Protein AF-A0A954SQF6-F1 (afdb_monomer_lite)

Structure (mmCIF, N/CA/C/O backbone):
data_AF-A0A954SQF6-F1
#
_entry.id   AF-A0A954SQF6-F1
#
loop_
_atom_site.group_PDB
_atom_site.id
_atom_site.type_symbol
_atom_site.label_atom_id
_atom_site.label_alt_id
_atom_site.label_comp_id
_atom_site.label_asym_id
_atom_site.label_entity_id
_atom_site.label_seq_id
_atom_site.pdbx_PDB_ins_code
_atom_site.Cartn_x
_atom_site.Cartn_y
_atom_site.Cartn_z
_atom_site.occupancy
_atom_site.B_iso_or_equiv
_atom_site.auth_seq_id
_atom_site.auth_comp_id
_atom_site.auth_asym_id
_atom_site.auth_atom_id
_atom_site.pdbx_PDB_model_num
ATOM 1 N N . HIS A 1 1 ? 2.799 10.316 33.706 1.00 48.88 1 HIS A N 1
ATOM 2 C CA . HIS A 1 1 ? 1.669 9.372 33.844 1.00 48.88 1 HIS A CA 1
ATOM 3 C C . HIS A 1 1 ? 2.159 8.010 34.369 1.00 48.88 1 HIS A C 1
ATOM 5 O O . HIS A 1 1 ? 1.945 6.993 33.724 1.00 48.88 1 HIS A O 1
ATOM 11 N N . VAL A 1 2 ? 2.879 7.983 35.504 1.00 53.22 2 VAL A N 1
ATOM 12 C CA . VAL A 1 2 ? 3.512 6.743 36.029 1.00 53.22 2 VAL A CA 1
ATOM 13 C C . VAL A 1 2 ? 3.394 6.603 37.556 1.00 53.22 2 VAL A C 1
ATOM 15 O O . VAL A 1 2 ? 3.487 5.505 38.077 1.00 53.22 2 VAL A O 1
ATOM 18 N N . VAL A 1 3 ? 3.095 7.689 38.276 1.00 55.09 3 VAL A N 1
ATOM 19 C CA . VAL A 1 3 ? 3.057 7.699 39.753 1.00 55.09 3 VAL A CA 1
ATOM 20 C C . VAL A 1 3 ? 1.775 7.068 40.321 1.00 55.09 3 VAL A C 1
ATOM 22 O O . VAL A 1 3 ? 1.748 6.625 41.459 1.00 55.09 3 VAL A O 1
ATOM 25 N N . MET A 1 4 ? 0.707 6.962 39.525 1.00 55.66 4 MET A N 1
ATOM 26 C CA . MET A 1 4 ? -0.581 6.430 40.001 1.00 55.66 4 MET A CA 1
ATOM 27 C C . MET A 1 4 ? -0.688 4.901 39.952 1.00 55.66 4 MET A C 1
ATOM 29 O O . MET A 1 4 ? -1.630 4.340 40.501 1.00 55.66 4 MET A O 1
ATOM 33 N N . HIS A 1 5 ? 0.268 4.219 39.315 1.00 51.12 5 HIS A N 1
ATOM 34 C CA . HIS A 1 5 ? 0.255 2.758 39.188 1.00 51.12 5 HIS A CA 1
ATOM 35 C C . HIS A 1 5 ? 0.841 2.041 40.416 1.00 51.12 5 HIS A C 1
ATOM 37 O O . HIS A 1 5 ? 0.572 0.859 40.620 1.00 51.12 5 HIS A O 1
ATOM 43 N N . ASP A 1 6 ? 1.613 2.768 41.229 1.00 57.97 6 ASP A N 1
ATOM 44 C CA . ASP A 1 6 ? 2.391 2.243 42.359 1.00 57.97 6 ASP A CA 1
ATOM 45 C C . ASP A 1 6 ? 1.541 2.021 43.626 1.00 57.97 6 ASP A C 1
ATOM 47 O O . ASP A 1 6 ? 1.951 1.366 44.577 1.00 57.97 6 ASP A O 1
ATOM 51 N N . LEU A 1 7 ? 0.307 2.532 43.630 1.00 63.28 7 LEU A N 1
ATOM 52 C CA . LEU A 1 7 ? -0.588 2.514 44.789 1.00 63.28 7 LEU A CA 1
ATOM 53 C C . LEU A 1 7 ? -1.462 1.257 44.913 1.00 63.28 7 LEU A C 1
ATOM 55 O O . LEU A 1 7 ? -2.313 1.220 45.791 1.00 63.28 7 LEU A O 1
ATOM 59 N N . LEU A 1 8 ? -1.279 0.226 44.077 1.00 59.16 8 LEU A N 1
ATOM 60 C CA . LEU A 1 8 ? -1.956 -1.085 44.201 1.00 59.16 8 LEU A CA 1
ATOM 61 C C . LEU A 1 8 ? -3.503 -1.048 44.331 1.00 59.16 8 LEU A C 1
ATOM 63 O O . LEU A 1 8 ? -4.119 -2.062 44.651 1.00 59.16 8 LEU A O 1
ATOM 67 N N . LEU A 1 9 ? -4.161 0.076 44.023 1.00 59.50 9 LEU A N 1
ATOM 68 C CA . LEU A 1 9 ? -5.617 0.255 44.158 1.00 59.50 9 LEU A CA 1
ATOM 69 C C . LEU A 1 9 ? -6.429 -0.298 42.980 1.00 59.50 9 LEU A C 1
ATOM 71 O O . LEU A 1 9 ? -7.656 -0.227 42.976 1.00 59.50 9 LEU A O 1
ATOM 75 N N . THR A 1 10 ? -5.768 -0.882 41.985 1.00 49.09 10 THR A N 1
ATOM 76 C CA . THR A 1 10 ? -6.410 -1.205 40.716 1.00 49.09 10 THR A CA 1
ATOM 77 C C . THR A 1 10 ? -6.134 -2.655 40.323 1.00 49.09 10 THR A C 1
ATOM 79 O O . THR A 1 10 ? -5.104 -2.971 39.733 1.00 49.09 10 THR A O 1
ATOM 82 N N . LYS A 1 11 ? -7.100 -3.549 40.587 1.00 52.31 11 LYS A N 1
ATOM 83 C CA . LYS A 1 11 ? -7.230 -4.859 39.915 1.00 52.31 11 LYS A CA 1
ATOM 84 C C . LYS A 1 11 ? -7.834 -4.673 38.517 1.00 52.31 11 LYS A C 1
ATOM 86 O O . LYS A 1 11 ? -8.893 -5.215 38.213 1.00 52.31 11 LYS A O 1
ATOM 91 N N . VAL A 1 12 ? -7.203 -3.864 37.670 1.00 53.41 12 VAL A N 1
ATOM 92 C CA . VAL A 1 12 ? -7.567 -3.835 36.249 1.00 53.41 12 VAL A CA 1
ATOM 93 C C . VAL A 1 12 ? -6.905 -5.056 35.622 1.00 53.41 12 VAL A C 1
ATOM 95 O O . VAL A 1 12 ? -5.673 -5.117 35.614 1.00 53.41 12 VAL A O 1
ATOM 98 N N . PRO A 1 13 ? -7.668 -6.059 35.140 1.00 50.41 13 PRO A N 1
ATOM 99 C CA . PRO A 1 13 ? -7.082 -7.052 34.261 1.00 50.41 13 PRO A CA 1
ATOM 100 C C . PRO A 1 13 ? -6.469 -6.278 33.098 1.00 50.41 13 PRO A C 1
ATOM 102 O O . PRO A 1 13 ? -7.130 -5.419 32.508 1.00 50.41 13 PRO A O 1
ATOM 105 N N . LEU A 1 14 ? -5.178 -6.523 32.862 1.00 53.69 14 LEU A N 1
ATOM 106 C CA . LEU A 1 14 ? -4.424 -5.996 31.728 1.00 53.69 14 LEU A CA 1
ATOM 107 C C . LEU A 1 14 ? -5.359 -5.943 30.515 1.00 53.69 14 LEU A C 1
ATOM 109 O O . LEU A 1 14 ? -5.989 -6.965 30.241 1.00 53.69 14 LEU A O 1
ATOM 113 N N . PRO A 1 15 ? -5.503 -4.798 29.822 1.00 53.09 15 PRO A N 1
ATOM 114 C CA . PRO A 1 15 ? -6.351 -4.744 28.646 1.00 53.09 15 PRO A CA 1
ATOM 115 C C . PRO A 1 15 ? -5.912 -5.871 27.711 1.00 53.09 15 PRO A C 1
ATOM 117 O O . PRO A 1 15 ? -4.769 -5.850 27.244 1.00 53.09 15 PRO A O 1
ATOM 120 N N . ASP A 1 16 ? -6.781 -6.864 27.490 1.00 51.78 16 ASP A N 1
ATOM 121 C CA . ASP A 1 16 ? -6.571 -7.912 26.494 1.00 51.78 16 ASP A CA 1
ATOM 122 C C . ASP A 1 16 ? -6.113 -7.210 25.229 1.00 51.78 16 ASP A C 1
ATOM 124 O O . ASP A 1 16 ? -6.866 -6.384 24.715 1.00 51.78 16 ASP A O 1
ATOM 128 N N . ARG A 1 17 ? -4.853 -7.438 24.824 1.00 48.19 17 ARG A N 1
ATOM 129 C CA . ARG A 1 17 ? -4.118 -6.687 23.790 1.00 48.19 17 ARG A CA 1
ATOM 130 C C . ARG A 1 17 ? -5.065 -6.115 22.725 1.00 48.19 17 ARG A C 1
ATOM 132 O O . ARG A 1 17 ? -5.373 -6.776 21.736 1.00 48.19 17 ARG A O 1
ATOM 139 N N . LYS A 1 18 ? -5.541 -4.880 22.946 1.00 46.75 18 LYS A N 1
ATOM 140 C CA . LYS A 1 18 ? -6.680 -4.309 22.199 1.00 46.75 18 LYS A CA 1
ATOM 141 C C . LYS A 1 18 ? -6.295 -3.924 20.767 1.00 46.75 18 LYS A C 1
ATOM 143 O O . LYS A 1 18 ? -7.160 -3.715 19.924 1.00 46.75 18 LYS A O 1
ATOM 148 N N . PHE A 1 19 ? -4.997 -3.927 20.470 1.00 49.50 19 PHE A N 1
ATOM 149 C CA . PHE A 1 19 ? -4.465 -3.921 19.116 1.00 49.50 19 PHE A CA 1
ATOM 150 C C . PHE A 1 19 ? -4.024 -5.331 18.753 1.00 49.50 19 PHE A C 1
ATOM 152 O O . PHE A 1 19 ? -2.980 -5.836 19.169 1.00 49.50 19 PHE A O 1
ATOM 159 N N . ASN A 1 20 ? -4.896 -5.983 17.995 1.00 61.59 20 ASN A N 1
ATOM 160 C CA . ASN A 1 20 ? -4.680 -7.305 17.448 1.00 61.59 20 ASN A CA 1
ATOM 161 C C . ASN A 1 20 ? -3.434 -7.237 16.554 1.00 61.59 20 ASN A C 1
ATOM 163 O O . ASN A 1 20 ? -3.398 -6.396 15.658 1.00 61.59 20 ASN A O 1
ATOM 167 N N . GLY A 1 21 ? -2.426 -8.097 16.750 1.00 61.28 21 GLY A N 1
ATOM 168 C CA . GLY A 1 21 ? -1.225 -8.107 15.893 1.00 61.28 21 GLY A CA 1
ATOM 169 C C . GLY A 1 21 ? -1.577 -8.143 14.398 1.00 61.28 21 GLY A C 1
ATOM 170 O O . GLY A 1 21 ? -0.891 -7.551 13.571 1.00 61.28 21 GLY A O 1
ATOM 171 N N . ALA A 1 22 ? -2.736 -8.720 14.071 1.00 64.38 22 ALA A N 1
ATOM 172 C CA . ALA A 1 22 ? -3.352 -8.684 12.752 1.00 64.38 22 ALA A CA 1
ATOM 173 C C . ALA A 1 22 ? -3.519 -7.266 12.155 1.00 64.38 22 ALA A C 1
ATOM 175 O O . ALA A 1 22 ? -3.268 -7.088 10.965 1.00 64.38 22 ALA A O 1
ATOM 176 N N . GLN A 1 23 ? -3.922 -6.256 12.935 1.00 71.50 23 GLN A N 1
ATOM 177 C CA . GLN A 1 23 ? -4.041 -4.874 12.450 1.00 71.50 23 GLN A CA 1
ATOM 178 C C . GLN A 1 23 ? -2.668 -4.291 12.115 1.00 71.50 23 GLN A C 1
ATOM 180 O O . GLN A 1 23 ? -2.500 -3.715 11.048 1.00 71.50 23 GLN A O 1
ATOM 185 N N . GLN A 1 24 ? -1.665 -4.497 12.973 1.00 76.69 24 GLN A N 1
ATOM 186 C CA . GLN A 1 24 ? -0.304 -4.022 12.711 1.00 76.69 24 GLN A CA 1
ATOM 187 C C . GLN A 1 24 ? 0.273 -4.640 11.429 1.00 76.69 24 GLN A C 1
ATOM 189 O O . GLN A 1 24 ? 0.820 -3.919 10.597 1.00 76.69 24 GLN A O 1
ATOM 194 N N . PHE A 1 25 ? 0.090 -5.949 11.223 1.00 77.44 25 PHE A N 1
ATOM 195 C CA . PHE A 1 25 ? 0.481 -6.606 9.972 1.00 77.44 25 PHE A CA 1
ATOM 196 C C . PHE A 1 25 ? -0.280 -6.058 8.759 1.00 77.44 25 PHE A C 1
ATOM 198 O O . PHE A 1 25 ? 0.327 -5.863 7.708 1.00 77.44 25 PHE A O 1
ATOM 205 N N . ALA A 1 26 ? -1.575 -5.757 8.900 1.00 81.69 26 ALA A N 1
ATOM 206 C CA . ALA A 1 26 ? -2.364 -5.148 7.832 1.00 81.69 26 ALA A CA 1
ATOM 207 C C . ALA A 1 26 ? -1.853 -3.740 7.467 1.00 81.69 26 ALA A C 1
ATOM 209 O O . ALA A 1 26 ? -1.691 -3.447 6.284 1.00 81.69 26 ALA A O 1
ATOM 210 N N . TYR A 1 27 ? -1.529 -2.893 8.451 1.00 83.00 27 TYR A N 1
ATOM 211 C CA . TYR A 1 27 ? -0.987 -1.552 8.203 1.00 83.00 27 TYR A CA 1
ATOM 212 C C . TYR A 1 27 ? 0.384 -1.589 7.524 1.00 83.00 27 TYR A C 1
ATOM 214 O O . TYR A 1 27 ? 0.598 -0.904 6.526 1.00 83.00 27 TYR A O 1
ATOM 222 N N . THR A 1 28 ? 1.311 -2.416 8.012 1.00 85.38 28 THR A N 1
ATOM 223 C CA . THR A 1 28 ? 2.630 -2.538 7.375 1.00 85.38 28 THR A CA 1
ATOM 224 C C . THR A 1 28 ? 2.506 -3.136 5.971 1.00 85.38 28 THR A C 1
ATOM 226 O O . THR A 1 28 ? 3.141 -2.651 5.035 1.00 85.38 28 THR A O 1
ATOM 229 N N . GLY A 1 29 ? 1.643 -4.145 5.805 1.00 86.06 29 GLY A N 1
ATOM 230 C CA . GLY A 1 29 ? 1.379 -4.785 4.519 1.00 86.06 29 GLY A CA 1
ATOM 231 C C . GLY A 1 29 ? 0.835 -3.809 3.479 1.00 86.06 29 GLY A C 1
ATOM 232 O O . GLY A 1 29 ? 1.403 -3.702 2.396 1.00 86.06 29 GLY A O 1
ATOM 233 N N . VAL A 1 30 ? -0.208 -3.039 3.810 1.0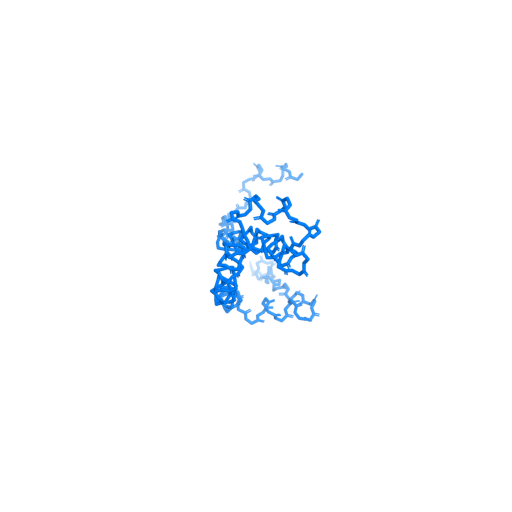0 88.88 30 VAL A N 1
ATOM 234 C CA . VAL A 1 30 ? -0.832 -2.113 2.849 1.00 88.88 30 VAL A CA 1
ATOM 235 C C . VAL A 1 30 ? 0.113 -0.989 2.418 1.00 88.88 30 VAL A C 1
ATOM 237 O O . VAL A 1 30 ? 0.094 -0.600 1.251 1.00 88.88 30 VAL A O 1
ATOM 240 N N . ILE A 1 31 ? 0.984 -0.509 3.314 1.00 90.06 31 ILE A N 1
ATOM 241 C CA . ILE A 1 31 ? 1.992 0.511 2.990 1.00 90.06 31 ILE A CA 1
ATOM 242 C C . ILE A 1 31 ? 3.026 -0.049 2.006 1.00 90.06 31 ILE A C 1
ATOM 244 O O . ILE A 1 31 ? 3.291 0.571 0.976 1.00 90.06 31 ILE A O 1
ATOM 248 N N . LEU A 1 32 ? 3.582 -1.233 2.288 1.00 89.00 32 LEU A N 1
ATOM 249 C CA . LEU A 1 32 ? 4.566 -1.876 1.410 1.00 89.00 32 LEU A CA 1
ATOM 250 C C . LEU A 1 32 ? 3.972 -2.208 0.039 1.00 89.00 32 LEU A C 1
ATOM 252 O O . LEU A 1 32 ? 4.597 -1.955 -0.991 1.00 89.00 32 LEU A O 1
ATOM 256 N N . MET A 1 33 ? 2.742 -2.720 0.019 1.00 89.25 33 MET A N 1
ATOM 257 C CA . MET A 1 33 ? 2.016 -3.003 -1.215 1.00 89.25 33 MET A CA 1
ATOM 258 C C . MET A 1 33 ? 1.712 -1.732 -2.013 1.00 89.25 33 MET A C 1
ATOM 260 O O . MET A 1 33 ? 1.883 -1.730 -3.230 1.00 89.25 33 MET A O 1
ATOM 264 N N . GLY A 1 34 ? 1.339 -0.641 -1.334 1.00 90.25 34 GLY A N 1
ATOM 265 C CA . GLY A 1 34 ? 1.145 0.685 -1.927 1.00 90.25 34 GLY A CA 1
ATOM 266 C C . GLY A 1 34 ? 2.393 1.197 -2.623 1.00 90.25 34 GLY A C 1
ATOM 267 O O . GLY A 1 34 ? 2.342 1.544 -3.803 1.00 90.25 34 GLY A O 1
ATOM 268 N N . ALA A 1 35 ? 3.525 1.175 -1.921 1.00 89.81 35 ALA A N 1
ATOM 269 C CA . ALA A 1 35 ? 4.805 1.587 -2.482 1.00 89.81 35 ALA A CA 1
ATOM 270 C C . ALA A 1 35 ? 5.203 0.717 -3.687 1.00 89.81 35 ALA A C 1
ATOM 272 O O . ALA A 1 35 ? 5.535 1.248 -4.747 1.00 89.81 35 ALA A O 1
ATOM 273 N N . GLY A 1 36 ? 5.106 -0.612 -3.566 1.00 86.06 36 GLY A N 1
ATOM 274 C CA . GLY A 1 36 ? 5.417 -1.536 -4.659 1.00 86.06 36 GLY A CA 1
ATOM 275 C C . GLY A 1 36 ? 4.515 -1.343 -5.881 1.00 86.06 36 GLY A C 1
ATOM 276 O O . GLY A 1 36 ? 4.997 -1.345 -7.015 1.00 86.06 36 GLY A O 1
ATOM 277 N N . SER A 1 37 ? 3.218 -1.120 -5.665 1.00 87.62 37 SER A N 1
ATOM 278 C CA . SER A 1 37 ? 2.241 -0.896 -6.736 1.00 87.62 37 SER A CA 1
ATOM 279 C C . SER A 1 37 ? 2.496 0.419 -7.469 1.00 87.62 37 SER A C 1
ATOM 281 O O . SER A 1 37 ? 2.469 0.449 -8.697 1.00 87.62 37 SER A O 1
ATOM 283 N N . LEU A 1 38 ? 2.844 1.484 -6.738 1.00 86.62 38 LEU A N 1
ATOM 284 C CA . LEU A 1 38 ? 3.250 2.760 -7.327 1.00 86.62 38 LEU A CA 1
ATOM 285 C C . LEU A 1 38 ? 4.511 2.612 -8.181 1.00 86.62 38 LEU A C 1
ATOM 287 O O . LEU A 1 38 ? 4.525 3.046 -9.330 1.00 86.62 38 LEU A O 1
ATOM 291 N N . LEU A 1 39 ? 5.559 1.981 -7.646 1.00 84.88 39 LEU A N 1
ATOM 292 C CA . LEU A 1 39 ? 6.829 1.821 -8.358 1.00 84.88 39 LEU A CA 1
ATOM 293 C C . LEU A 1 39 ? 6.665 0.981 -9.631 1.00 84.88 39 LEU A C 1
ATOM 295 O O . LEU A 1 39 ? 7.125 1.379 -10.701 1.00 84.88 39 LEU A O 1
ATOM 299 N N . THR A 1 40 ? 5.964 -0.151 -9.536 1.00 83.06 40 THR A N 1
ATOM 300 C CA . THR A 1 40 ? 5.701 -1.029 -10.687 1.00 83.06 40 THR A CA 1
ATOM 301 C C . THR A 1 40 ? 4.727 -0.402 -11.688 1.00 83.06 40 THR A C 1
ATOM 303 O O . THR A 1 40 ? 4.940 -0.510 -12.894 1.00 83.06 40 THR A O 1
ATOM 306 N N . GLY A 1 41 ? 3.709 0.326 -11.224 1.00 82.00 41 GLY A N 1
ATOM 307 C CA . GLY A 1 41 ? 2.769 1.056 -12.076 1.00 82.00 41 GLY A CA 1
ATOM 308 C C . GLY A 1 41 ? 3.440 2.183 -12.865 1.00 82.00 41 GLY A C 1
ATOM 309 O O . GLY A 1 41 ? 3.229 2.303 -14.071 1.00 82.00 41 GLY A O 1
ATOM 310 N N . LEU A 1 42 ? 4.320 2.962 -12.222 1.00 82.44 42 LEU A N 1
ATOM 311 C CA . LEU A 1 42 ? 5.127 3.988 -12.893 1.00 82.44 42 LEU A CA 1
ATOM 312 C C . LEU A 1 42 ? 6.078 3.372 -13.928 1.00 82.44 42 LEU A C 1
ATOM 314 O O . LEU A 1 42 ? 6.189 3.889 -15.043 1.00 82.44 42 LEU A O 1
ATOM 318 N N . ALA A 1 43 ? 6.710 2.244 -13.591 1.00 79.75 43 ALA A N 1
ATOM 319 C CA . ALA A 1 43 ? 7.576 1.501 -14.503 1.00 79.75 43 ALA A CA 1
ATOM 320 C C . ALA A 1 43 ? 6.821 1.003 -15.756 1.00 79.75 43 ALA A C 1
ATOM 322 O O . ALA A 1 43 ? 7.361 1.061 -16.860 1.00 79.75 43 ALA A O 1
ATOM 323 N N . ILE A 1 44 ? 5.559 0.576 -15.615 1.00 77.06 44 ILE A N 1
ATOM 324 C CA . ILE A 1 44 ? 4.706 0.151 -16.741 1.00 77.06 44 ILE A CA 1
ATOM 325 C C . ILE A 1 44 ? 4.200 1.348 -17.562 1.00 77.06 44 ILE A C 1
ATOM 327 O O . ILE A 1 44 ? 4.090 1.236 -18.782 1.00 77.06 44 ILE A O 1
ATOM 331 N N . TYR A 1 45 ? 3.897 2.482 -16.921 1.00 77.94 45 TYR A N 1
ATOM 332 C CA . TYR A 1 45 ? 3.337 3.668 -17.579 1.00 77.94 45 TYR A CA 1
ATOM 333 C C . TYR A 1 45 ? 4.328 4.365 -18.527 1.00 77.94 45 TYR A C 1
ATOM 335 O O . TYR A 1 45 ? 3.944 4.793 -19.615 1.00 77.94 45 TYR A O 1
ATOM 343 N N . LYS A 1 46 ? 5.613 4.466 -18.150 1.00 69.56 46 LYS A N 1
ATOM 344 C CA . LYS A 1 46 ? 6.677 5.060 -18.988 1.00 69.56 46 LYS A CA 1
ATOM 345 C C . LYS A 1 46 ? 7.931 4.170 -19.034 1.00 69.56 46 LYS A C 1
ATOM 347 O O . LYS A 1 46 ? 8.971 4.542 -18.484 1.00 69.56 46 LYS A O 1
ATOM 352 N N . PRO A 1 47 ? 7.886 3.030 -19.746 1.00 63.78 47 PRO A N 1
ATOM 353 C CA . PRO A 1 47 ? 8.962 2.038 -19.714 1.00 63.78 47 PRO A CA 1
ATOM 354 C C . PRO A 1 47 ? 10.286 2.557 -20.290 1.00 63.78 47 PRO A C 1
ATOM 356 O O . PRO A 1 47 ? 11.354 2.176 -19.829 1.00 63.78 47 PRO A O 1
ATOM 359 N N . THR A 1 48 ? 10.238 3.471 -21.261 1.00 61.62 48 THR A N 1
ATOM 360 C CA . THR A 1 48 ? 11.434 4.025 -21.914 1.00 61.62 48 THR A CA 1
ATOM 361 C C . THR A 1 48 ? 12.068 5.186 -21.144 1.00 61.62 48 THR A C 1
ATOM 363 O O . THR A 1 48 ? 13.281 5.351 -21.187 1.00 61.62 48 THR A O 1
ATOM 366 N N . GLN A 1 49 ? 11.281 5.974 -20.402 1.00 64.81 49 GLN A N 1
ATOM 367 C CA . GLN A 1 49 ? 11.793 7.095 -19.598 1.00 64.81 49 GLN A CA 1
ATOM 368 C C . GLN A 1 49 ? 12.237 6.646 -18.196 1.00 64.81 49 GLN A C 1
ATOM 370 O O . GLN A 1 49 ? 13.141 7.235 -17.610 1.00 64.81 49 GLN A O 1
ATOM 375 N N . LEU A 1 50 ? 11.633 5.576 -17.675 1.00 66.81 50 LEU A N 1
ATOM 376 C CA . LEU A 1 50 ? 11.998 4.927 -16.415 1.00 66.81 50 LEU A CA 1
ATOM 377 C C . LEU A 1 50 ? 12.684 3.577 -16.662 1.00 66.81 50 LEU A C 1
ATOM 379 O O . LEU A 1 50 ? 12.524 2.639 -15.882 1.00 66.81 50 LEU A O 1
ATOM 383 N N . ALA A 1 51 ? 13.477 3.482 -17.733 1.00 64.00 51 ALA A N 1
ATOM 384 C CA . ALA A 1 51 ? 14.185 2.257 -18.093 1.00 64.00 51 ALA A CA 1
ATOM 385 C C . ALA A 1 51 ? 15.067 1.745 -16.938 1.00 64.00 51 ALA A C 1
ATOM 387 O O . ALA A 1 51 ? 15.067 0.552 -16.649 1.00 64.00 51 ALA A O 1
ATOM 388 N N . TRP A 1 52 ? 15.723 2.647 -16.198 1.00 67.94 52 TRP A N 1
ATOM 389 C CA . TRP A 1 52 ? 16.517 2.316 -15.008 1.00 67.94 52 TRP A CA 1
ATOM 390 C C . TRP A 1 52 ? 15.691 1.639 -13.898 1.00 67.94 52 TRP A C 1
ATOM 392 O O . TRP A 1 52 ? 16.166 0.701 -13.262 1.00 67.94 52 TRP A O 1
ATOM 402 N N . LEU A 1 53 ? 14.436 2.060 -13.710 1.00 64.62 53 LEU A N 1
ATOM 403 C CA . LEU A 1 53 ? 13.519 1.479 -12.731 1.00 64.62 53 LEU A CA 1
ATOM 404 C C . LEU A 1 53 ? 12.999 0.121 -13.215 1.00 64.62 53 LEU A C 1
ATOM 406 O O . LEU A 1 53 ? 12.989 -0.838 -12.452 1.00 64.62 53 LEU A O 1
ATOM 410 N N . THR A 1 54 ? 12.640 0.002 -14.500 1.00 65.75 54 THR A N 1
ATOM 411 C CA . THR 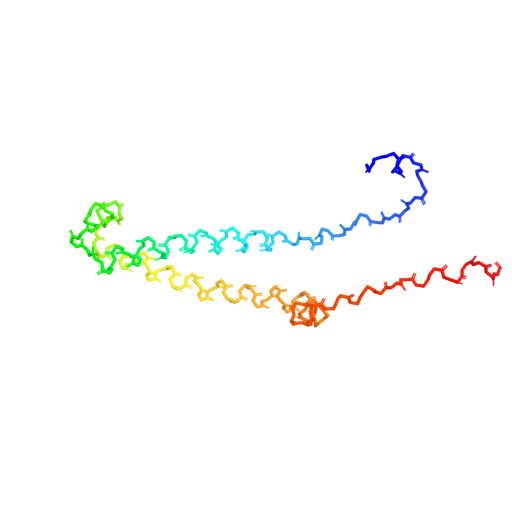A 1 54 ? 12.252 -1.295 -15.082 1.00 65.75 54 THR A CA 1
ATOM 412 C C . THR A 1 54 ? 13.395 -2.306 -15.023 1.00 65.75 54 THR A C 1
ATOM 414 O O . THR A 1 54 ? 13.148 -3.472 -14.744 1.00 65.75 54 THR A O 1
ATOM 417 N N . PHE A 1 55 ? 14.643 -1.868 -15.216 1.00 66.25 55 PHE A N 1
ATOM 418 C CA . PHE A 1 55 ? 15.824 -2.726 -15.152 1.00 66.25 55 PHE A CA 1
ATOM 419 C C . PHE A 1 55 ? 16.085 -3.225 -13.724 1.00 66.25 55 PHE A C 1
ATOM 421 O O . PHE A 1 55 ? 16.357 -4.406 -13.535 1.00 66.25 55 PHE A O 1
ATOM 428 N N . LEU A 1 56 ? 15.899 -2.364 -12.714 1.00 67.62 56 LEU A N 1
ATOM 429 C CA . LEU A 1 56 ? 15.935 -2.732 -11.289 1.00 67.62 56 LEU A CA 1
ATOM 430 C C . LEU A 1 56 ? 14.896 -3.804 -10.921 1.00 67.62 56 LEU A C 1
ATOM 432 O O . LEU A 1 56 ? 15.178 -4.671 -10.100 1.00 67.62 56 LEU A O 1
ATOM 436 N N . PHE A 1 57 ? 13.720 -3.775 -11.552 1.00 68.69 57 PHE A N 1
ATOM 437 C CA . PHE A 1 57 ? 12.678 -4.795 -11.382 1.00 68.69 57 PHE A CA 1
ATOM 438 C C . PHE A 1 57 ? 12.865 -6.043 -12.270 1.00 68.69 57 PHE A C 1
ATOM 440 O O . PHE A 1 57 ? 12.030 -6.944 -12.222 1.00 68.69 57 PHE A O 1
ATOM 447 N N . GLY A 1 58 ? 13.944 -6.131 -13.058 1.00 67.56 58 GLY A N 1
ATOM 448 C CA . GLY A 1 58 ? 14.239 -7.287 -13.919 1.00 67.56 58 GLY A CA 1
ATOM 449 C C . GLY A 1 58 ? 13.627 -7.222 -15.324 1.00 67.56 58 GLY A C 1
ATOM 450 O O . GLY A 1 58 ? 13.550 -8.234 -16.013 1.00 67.56 58 GLY A O 1
ATOM 451 N N . GLY A 1 59 ? 13.186 -6.042 -15.760 1.00 77.00 59 GLY A N 1
ATOM 452 C CA . GLY A 1 59 ? 12.613 -5.776 -17.079 1.00 77.00 59 GLY A CA 1
ATOM 453 C C . GLY A 1 59 ? 11.117 -5.453 -17.047 1.00 77.00 59 GLY A C 1
ATOM 454 O O . GLY A 1 59 ? 10.441 -5.570 -16.026 1.00 77.00 59 GLY A O 1
ATOM 455 N N . TYR A 1 60 ? 10.582 -5.039 -18.199 1.00 74.12 60 TYR A N 1
ATOM 456 C CA . TYR A 1 60 ? 9.163 -4.687 -18.352 1.00 74.12 60 TYR A CA 1
ATOM 457 C C . TYR A 1 60 ? 8.224 -5.872 -18.083 1.00 74.12 60 TYR A C 1
ATOM 459 O O . TYR A 1 60 ? 7.173 -5.715 -17.459 1.00 74.12 60 TYR A O 1
ATOM 467 N N . GLU A 1 61 ? 8.615 -7.066 -18.530 1.00 78.94 61 GLU A N 1
ATOM 468 C CA . GLU A 1 61 ? 7.842 -8.288 -18.324 1.00 78.94 61 GLU A CA 1
ATOM 469 C C . GLU A 1 61 ? 7.776 -8.662 -16.836 1.00 78.94 61 GLU A C 1
ATOM 471 O O . GLU A 1 61 ? 6.687 -8.852 -16.294 1.00 78.94 61 GLU A O 1
ATOM 476 N N . MET A 1 62 ? 8.916 -8.640 -16.138 1.00 79.25 62 MET A N 1
ATOM 477 C CA . MET A 1 62 ? 8.963 -8.872 -14.692 1.00 79.25 62 MET A CA 1
ATOM 478 C C . MET A 1 62 ? 8.197 -7.805 -13.903 1.00 79.25 62 MET A C 1
ATOM 480 O O . MET A 1 62 ? 7.454 -8.149 -12.985 1.00 79.25 62 MET A O 1
ATOM 484 N N . ALA A 1 63 ? 8.279 -6.526 -14.289 1.00 82.19 63 ALA A N 1
ATOM 485 C CA . ALA A 1 63 ? 7.497 -5.459 -13.662 1.00 82.19 63 ALA A CA 1
ATOM 486 C C . ALA A 1 63 ? 5.982 -5.715 -13.760 1.00 82.19 63 ALA A C 1
ATOM 488 O O . ALA A 1 63 ? 5.258 -5.495 -12.788 1.00 82.19 63 ALA A O 1
ATOM 489 N N . ARG A 1 64 ? 5.500 -6.241 -14.896 1.00 83.00 64 ARG A N 1
ATOM 490 C CA . ARG A 1 64 ? 4.103 -6.672 -15.061 1.00 83.00 64 ARG A CA 1
ATOM 491 C C . ARG A 1 64 ? 3.738 -7.839 -14.154 1.00 83.00 64 ARG A C 1
ATOM 493 O O . ARG A 1 64 ? 2.695 -7.773 -13.509 1.00 83.00 64 ARG A O 1
ATOM 500 N N . TYR A 1 65 ? 4.576 -8.870 -14.074 1.00 87.06 65 TYR A N 1
ATOM 501 C CA . TYR A 1 65 ? 4.332 -10.005 -13.180 1.00 87.06 65 TYR A CA 1
ATOM 502 C C . TYR A 1 65 ? 4.271 -9.580 -11.709 1.00 87.06 65 TYR A C 1
ATOM 504 O O . TYR A 1 65 ? 3.360 -9.991 -10.990 1.00 87.06 65 TYR A O 1
ATOM 512 N N . ILE A 1 66 ? 5.181 -8.706 -11.266 1.00 86.19 66 ILE A N 1
ATOM 513 C CA . ILE A 1 66 ? 5.188 -8.179 -9.893 1.00 86.19 66 ILE A CA 1
ATOM 514 C C . ILE A 1 66 ? 3.939 -7.332 -9.640 1.00 86.19 66 ILE A C 1
ATOM 516 O O . ILE A 1 66 ? 3.280 -7.508 -8.615 1.00 86.19 66 ILE A O 1
ATOM 520 N N . HIS A 1 67 ? 3.571 -6.452 -10.577 1.00 88.62 67 HIS A N 1
ATOM 521 C CA . HIS A 1 67 ? 2.354 -5.651 -10.457 1.00 88.62 67 HIS A CA 1
ATOM 522 C C . HIS A 1 67 ? 1.106 -6.540 -10.373 1.00 88.62 67 HIS A C 1
ATOM 524 O O . HIS A 1 67 ? 0.261 -6.345 -9.503 1.00 88.62 67 HIS A O 1
ATOM 530 N N . PHE A 1 68 ? 1.019 -7.575 -11.212 1.00 91.00 68 PHE A N 1
ATOM 531 C CA . PHE A 1 68 ? -0.079 -8.537 -11.174 1.00 91.00 68 PHE A CA 1
ATOM 532 C C . PHE A 1 68 ? -0.126 -9.288 -9.835 1.00 91.00 68 PHE A C 1
ATOM 534 O O . PHE A 1 68 ? -1.177 -9.351 -9.196 1.00 91.00 68 PHE A O 1
ATOM 541 N N . SER A 1 69 ? 1.016 -9.763 -9.335 1.00 90.50 69 SER A N 1
ATOM 542 C CA . SER A 1 69 ? 1.098 -10.391 -8.013 1.00 90.50 69 SER A CA 1
ATOM 543 C C . SER A 1 69 ? 0.662 -9.443 -6.888 1.00 90.50 69 SER A C 1
ATOM 545 O O . SER A 1 69 ? -0.021 -9.875 -5.959 1.00 90.50 69 SER A O 1
ATOM 547 N N . LEU A 1 70 ? 1.006 -8.153 -6.970 1.00 91.06 70 LEU A N 1
ATOM 548 C CA . LEU A 1 70 ? 0.542 -7.129 -6.030 1.00 91.06 70 LEU A CA 1
ATOM 549 C C . LEU A 1 70 ? -0.976 -6.947 -6.100 1.00 91.06 70 LEU A C 1
ATOM 551 O O . LEU A 1 70 ? -1.613 -6.880 -5.052 1.00 91.06 70 LEU A O 1
ATOM 555 N N . THR A 1 71 ? -1.574 -6.923 -7.297 1.00 90.62 71 THR A N 1
ATOM 556 C CA . THR A 1 71 ? -3.040 -6.839 -7.435 1.00 90.62 71 THR A CA 1
ATOM 557 C C . THR A 1 71 ? -3.757 -8.037 -6.811 1.00 90.62 71 THR A C 1
ATOM 559 O O . THR A 1 71 ? -4.741 -7.848 -6.098 1.00 90.62 71 THR A O 1
ATOM 562 N N . VAL A 1 72 ? -3.229 -9.256 -6.970 1.00 92.88 72 VAL A N 1
ATOM 563 C CA . VAL A 1 72 ? -3.762 -10.451 -6.290 1.00 92.88 72 VAL A CA 1
ATOM 564 C C . VAL A 1 72 ? -3.610 -10.326 -4.771 1.00 92.88 72 VAL A C 1
ATOM 566 O O . VAL A 1 72 ? -4.545 -10.615 -4.022 1.00 92.88 72 VAL A O 1
ATOM 569 N N . GLY A 1 73 ? -2.466 -9.829 -4.300 1.00 91.88 73 GLY A N 1
ATOM 570 C CA . GLY A 1 73 ? -2.267 -9.553 -2.881 1.00 91.88 73 GLY A CA 1
ATOM 571 C C . GLY A 1 73 ? -3.245 -8.501 -2.335 1.00 91.88 73 GLY A C 1
ATOM 572 O O . GLY A 1 73 ? -3.704 -8.640 -1.206 1.00 91.88 73 GLY A O 1
ATOM 573 N N . TYR A 1 74 ? -3.630 -7.489 -3.124 1.00 92.06 74 TYR A N 1
ATOM 574 C CA . TYR A 1 74 ? -4.626 -6.488 -2.715 1.00 92.06 74 TYR A CA 1
ATOM 575 C C . TYR A 1 74 ? -6.001 -7.107 -2.516 1.00 92.06 74 TYR A C 1
ATOM 577 O O . TYR A 1 74 ? -6.683 -6.792 -1.542 1.00 92.06 74 TYR A O 1
ATOM 585 N N . VAL A 1 75 ? -6.390 -8.022 -3.404 1.00 93.38 75 VAL A N 1
ATOM 586 C CA . VAL A 1 75 ? -7.628 -8.788 -3.249 1.00 93.38 75 VAL A CA 1
ATOM 587 C C . VAL A 1 75 ? -7.605 -9.551 -1.922 1.00 93.38 75 VAL A C 1
ATOM 589 O O . VAL A 1 75 ? -8.538 -9.429 -1.131 1.00 93.38 75 VAL A O 1
ATOM 592 N N . MET A 1 76 ? -6.512 -10.259 -1.617 1.00 90.81 76 MET A N 1
ATOM 593 C CA . MET A 1 76 ? -6.352 -10.970 -0.341 1.00 90.81 76 MET A CA 1
ATOM 594 C C . MET A 1 76 ? -6.364 -10.024 0.873 1.00 90.81 76 MET A C 1
ATOM 596 O O . MET A 1 76 ? -7.006 -10.320 1.883 1.00 90.81 76 MET A O 1
ATOM 600 N N . PHE A 1 77 ? -5.706 -8.868 0.772 1.00 89.31 77 PHE A N 1
ATOM 601 C CA . PHE A 1 77 ? -5.697 -7.845 1.816 1.00 89.31 77 PHE A CA 1
ATOM 602 C C . PHE A 1 77 ? -7.110 -7.360 2.152 1.00 89.31 77 PHE A C 1
ATOM 604 O O . PHE A 1 77 ? -7.442 -7.247 3.331 1.00 89.31 77 PHE A O 1
ATOM 611 N N . ILE A 1 78 ? -7.963 -7.132 1.146 1.00 90.06 78 ILE A N 1
ATOM 612 C CA . ILE A 1 78 ? -9.356 -6.726 1.371 1.00 90.06 78 ILE A CA 1
ATOM 613 C C . ILE A 1 78 ? -10.097 -7.775 2.207 1.00 90.06 78 ILE A C 1
ATOM 615 O O . ILE A 1 78 ? -10.763 -7.409 3.172 1.00 90.06 78 ILE A O 1
ATOM 619 N N . PHE A 1 79 ? -9.942 -9.071 1.922 1.00 90.31 79 PHE A N 1
ATOM 620 C CA . PHE A 1 79 ? -10.580 -10.124 2.725 1.00 90.31 79 PHE A CA 1
ATOM 621 C C . PHE A 1 79 ? -10.123 -10.113 4.190 1.00 90.31 79 PHE A C 1
ATOM 623 O O . PHE A 1 79 ? -10.947 -10.210 5.107 1.00 90.31 79 PHE A O 1
ATOM 630 N N . ILE A 1 80 ? -8.817 -9.958 4.424 1.00 87.31 80 ILE A N 1
ATOM 631 C CA . ILE A 1 80 ? -8.260 -9.854 5.779 1.00 87.31 80 ILE A CA 1
ATOM 632 C C . ILE A 1 80 ? -8.821 -8.613 6.482 1.00 87.31 80 ILE A C 1
ATOM 634 O O . ILE A 1 80 ? -9.289 -8.707 7.618 1.00 87.31 80 ILE A O 1
ATOM 638 N N . HIS A 1 81 ? -8.827 -7.467 5.801 1.00 85.81 81 HIS A N 1
ATOM 639 C CA . HIS A 1 81 ? -9.341 -6.208 6.328 1.00 85.81 81 HIS A CA 1
ATOM 640 C C . HIS A 1 81 ? -10.829 -6.304 6.699 1.00 85.81 81 HIS A C 1
ATOM 642 O O . HIS A 1 81 ? -11.209 -5.947 7.813 1.00 85.81 81 HIS A O 1
ATOM 648 N N . LEU A 1 82 ? -11.666 -6.873 5.827 1.00 87.44 82 LEU A N 1
ATOM 649 C CA . LEU A 1 82 ? -13.091 -7.083 6.101 1.00 87.44 82 LEU A CA 1
ATOM 650 C C . LEU A 1 82 ? -13.315 -7.997 7.308 1.00 87.44 82 LEU A C 1
ATOM 652 O O . LEU A 1 82 ? -14.173 -7.717 8.143 1.00 87.44 82 LEU A O 1
ATOM 656 N N . THR A 1 83 ? -12.504 -9.048 7.455 1.00 85.88 83 THR A N 1
ATOM 657 C CA . THR A 1 83 ? -12.562 -9.934 8.627 1.00 85.88 83 THR A CA 1
ATOM 658 C C . THR A 1 83 ? -12.227 -9.173 9.913 1.00 85.88 83 THR A C 1
ATOM 660 O O . THR A 1 83 ? -12.864 -9.380 10.946 1.00 85.88 83 THR A O 1
AT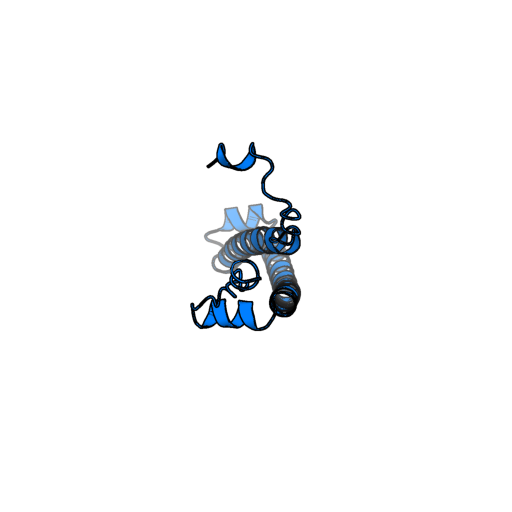OM 663 N N . GLN A 1 84 ? -11.253 -8.261 9.874 1.00 81.88 84 GLN A N 1
ATOM 664 C CA . GLN A 1 84 ? -10.909 -7.417 11.022 1.00 81.88 84 GLN A CA 1
ATOM 665 C C . GLN A 1 84 ? -12.038 -6.452 11.385 1.00 81.88 84 GLN A C 1
ATOM 667 O O . GLN A 1 84 ? -12.358 -6.324 12.565 1.00 81.88 84 GLN A O 1
ATOM 672 N N . VAL A 1 85 ? -12.663 -5.819 10.389 1.00 83.38 85 VAL A N 1
ATOM 673 C CA . VAL A 1 85 ? -13.816 -4.930 10.593 1.00 83.38 85 VAL A CA 1
ATOM 674 C C . VAL A 1 85 ? -14.999 -5.704 11.179 1.00 83.38 85 VAL A C 1
ATOM 676 O O . VAL A 1 85 ? -15.596 -5.260 12.158 1.00 83.38 85 VAL A O 1
ATOM 679 N N . ALA A 1 86 ? -15.283 -6.901 10.659 1.00 83.19 86 ALA A N 1
ATOM 680 C CA . ALA A 1 86 ? -16.330 -7.771 11.186 1.00 83.19 86 ALA A CA 1
ATOM 681 C C . ALA A 1 86 ? -16.068 -8.159 12.653 1.00 83.19 86 ALA A C 1
ATOM 683 O O . ALA A 1 86 ? -16.974 -8.081 13.481 1.00 83.19 86 ALA A O 1
ATOM 684 N N . LYS A 1 87 ? -14.818 -8.502 13.005 1.00 80.25 87 LYS A N 1
ATOM 685 C CA . LYS A 1 87 ? -14.420 -8.822 14.389 1.00 80.25 87 LYS A CA 1
ATOM 686 C C . LYS A 1 87 ? -14.448 -7.616 15.327 1.00 80.25 87 LYS A C 1
ATOM 688 O O . LYS A 1 87 ? -14.730 -7.790 16.507 1.00 80.25 87 LYS A O 1
ATOM 693 N N . ALA A 1 88 ? -14.149 -6.414 14.834 1.00 75.69 88 ALA A N 1
ATOM 694 C CA . ALA A 1 88 ? -14.248 -5.188 15.622 1.00 75.69 88 ALA A CA 1
ATOM 695 C C . ALA A 1 88 ? -15.710 -4.851 15.981 1.00 75.69 88 ALA A C 1
ATOM 697 O O . ALA A 1 88 ? -15.953 -4.141 16.954 1.00 75.69 88 ALA A O 1
ATOM 698 N N . GLY A 1 89 ? -16.683 -5.393 15.245 1.00 76.81 89 GLY A N 1
ATOM 699 C CA . GLY A 1 89 ? -18.104 -5.276 15.548 1.00 76.81 89 GLY A CA 1
ATOM 700 C C . GLY A 1 89 ? -18.730 -3.947 15.114 1.00 76.81 89 GLY A C 1
ATOM 701 O O . GLY A 1 89 ? -18.059 -2.961 14.799 1.00 76.81 89 GLY A O 1
ATOM 702 N N . TRP A 1 90 ? -20.065 -3.925 15.121 1.00 71.69 90 TRP A N 1
ATOM 703 C CA . TRP A 1 90 ? -20.895 -2.829 14.602 1.00 71.69 90 TRP A CA 1
ATOM 704 C C . TRP A 1 90 ? -20.634 -1.473 15.276 1.00 71.69 90 TRP A C 1
ATOM 706 O O . TRP A 1 90 ? -20.728 -0.433 14.627 1.00 71.69 90 TRP A O 1
ATOM 716 N N . ASN A 1 91 ? -20.256 -1.469 16.559 1.00 68.94 91 ASN A N 1
ATOM 717 C CA . ASN A 1 91 ? -19.972 -0.238 17.299 1.00 68.94 91 ASN A CA 1
ATOM 718 C C . ASN A 1 91 ? -18.712 0.478 16.783 1.00 68.94 91 ASN A C 1
ATOM 720 O O . ASN A 1 91 ? -18.740 1.686 16.575 1.00 68.94 91 ASN A O 1
ATOM 724 N N . ASN A 1 92 ? -17.632 -0.265 16.514 1.00 74.56 92 ASN A N 1
ATOM 725 C CA . ASN A 1 92 ? -16.387 0.305 15.989 1.00 74.56 92 ASN A CA 1
ATOM 726 C C . ASN A 1 92 ? -16.542 0.768 14.534 1.00 74.56 92 ASN A C 1
ATOM 728 O O . ASN A 1 92 ? -16.052 1.834 14.171 1.00 74.56 92 ASN A O 1
ATOM 732 N N . PHE A 1 93 ? -17.272 0.010 13.711 1.00 76.00 93 PHE A N 1
ATOM 733 C CA . PHE A 1 93 ? -17.580 0.418 12.338 1.00 76.00 93 PHE A CA 1
ATOM 734 C C . PHE A 1 93 ? -18.406 1.714 12.297 1.00 76.00 93 PHE A C 1
ATOM 736 O O . PHE A 1 93 ? -18.070 2.645 11.566 1.00 76.00 93 PHE A O 1
ATOM 743 N N . ARG A 1 94 ? -19.445 1.824 13.136 1.00 74.12 94 ARG A N 1
ATOM 744 C CA . ARG A 1 94 ? -20.220 3.065 13.269 1.00 74.12 94 ARG A CA 1
ATOM 745 C C . ARG A 1 94 ? -19.378 4.210 13.814 1.00 74.12 94 ARG A C 1
ATOM 747 O O . ARG A 1 94 ? -19.497 5.309 13.290 1.00 74.12 94 ARG A O 1
ATOM 754 N N . ALA A 1 95 ? -18.512 3.989 14.798 1.00 75.06 95 ALA A N 1
ATOM 755 C CA . ALA A 1 95 ? -17.613 5.038 15.277 1.00 75.06 95 ALA A CA 1
ATOM 756 C C . ALA A 1 95 ? -16.696 5.554 14.149 1.00 75.06 95 ALA A C 1
ATOM 758 O O . ALA A 1 95 ? -16.512 6.758 14.019 1.00 75.06 95 ALA A O 1
ATOM 759 N N . MET A 1 96 ? -16.210 4.672 13.267 1.00 77.88 96 MET A N 1
ATOM 760 C CA . MET A 1 96 ? -15.398 5.055 12.106 1.00 77.88 96 MET A CA 1
ATOM 761 C C . MET A 1 96 ? -16.180 5.870 11.059 1.00 77.88 96 MET A C 1
ATOM 763 O O . MET A 1 96 ? -15.641 6.831 10.521 1.00 77.88 96 MET A O 1
ATOM 767 N N . VAL A 1 97 ? -17.436 5.508 10.765 1.00 76.88 97 VAL A N 1
ATOM 768 C CA . VAL A 1 97 ? -18.274 6.210 9.766 1.00 76.88 97 VAL A CA 1
ATOM 769 C C . VAL A 1 97 ? -18.874 7.506 10.317 1.00 76.88 97 VAL A C 1
ATOM 771 O O . VAL A 1 97 ? -18.985 8.494 9.600 1.00 76.88 97 VAL A O 1
ATOM 774 N N . THR A 1 98 ? -19.284 7.500 11.585 1.00 76.38 98 THR A N 1
ATOM 775 C CA . THR A 1 98 ? -20.065 8.586 12.203 1.00 76.38 98 THR A CA 1
ATOM 776 C C . THR A 1 98 ? -19.224 9.498 13.099 1.00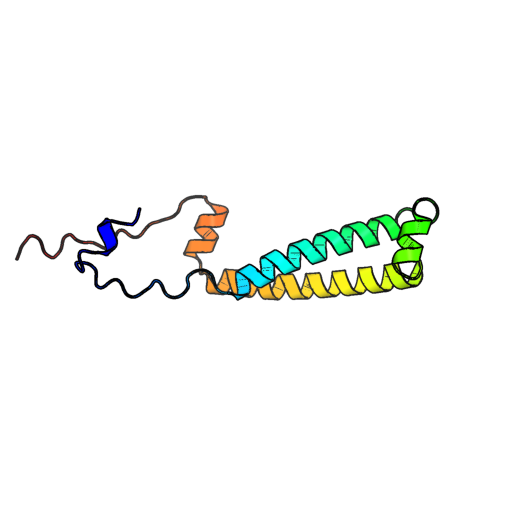 76.38 98 THR A C 1
ATOM 778 O O . THR A 1 98 ? -19.707 10.549 13.501 1.00 76.38 98 THR A O 1
ATOM 781 N N . GLY A 1 99 ? -17.992 9.111 13.448 1.00 66.12 99 GLY A N 1
ATOM 782 C CA . GLY A 1 99 ? -17.084 9.889 14.303 1.00 66.12 99 GLY A CA 1
ATOM 783 C C . GLY A 1 99 ? -17.473 9.965 15.785 1.00 66.12 99 GLY A C 1
ATOM 784 O O . GLY A 1 99 ? -16.781 10.617 16.561 1.00 66.12 99 GLY A O 1
ATOM 785 N N . LEU A 1 100 ? -18.568 9.317 16.196 1.00 61.56 100 LEU A N 1
ATOM 786 C CA . LEU A 1 100 ? -19.082 9.341 17.566 1.00 61.56 100 LEU A CA 1
ATOM 787 C C . LEU A 1 100 ? -18.746 8.023 18.272 1.00 61.56 100 LEU A C 1
ATOM 789 O O . LEU A 1 100 ? -19.326 6.978 17.972 1.00 61.56 100 LEU A O 1
ATOM 793 N N . GLU A 1 101 ? -17.802 8.070 19.210 1.00 63.31 101 GLU A N 1
ATOM 794 C CA . GLU A 1 101 ? -17.450 6.937 20.066 1.00 63.31 101 GLU A CA 1
ATOM 795 C C . GLU A 1 101 ? -18.355 6.925 21.306 1.00 63.31 101 GLU A C 1
ATOM 797 O O . GLU A 1 101 ? -18.234 7.761 22.200 1.00 63.31 101 GLU A O 1
ATOM 802 N N . ILE A 1 102 ? -19.282 5.968 21.368 1.00 59.41 102 ILE A N 1
ATOM 803 C CA . ILE A 1 102 ? -20.088 5.725 22.571 1.00 59.41 102 ILE A CA 1
ATOM 804 C C . ILE A 1 102 ? -19.222 4.972 23.584 1.00 59.41 102 ILE A C 1
ATOM 806 O O . ILE A 1 102 ? -19.131 3.743 23.565 1.00 59.41 102 ILE A O 1
ATOM 810 N N . VAL A 1 103 ? -18.562 5.726 24.461 1.00 63.22 103 VAL A N 1
ATOM 811 C CA . VAL A 1 103 ? -17.917 5.185 25.658 1.00 63.22 103 VAL A CA 1
ATOM 812 C C . VAL A 1 103 ? -19.030 4.779 26.619 1.00 63.22 103 VAL A C 1
ATOM 814 O O . VAL A 1 103 ? -19.696 5.625 27.210 1.00 63.22 103 VAL A O 1
ATOM 817 N N . GLN A 1 104 ? -19.266 3.474 26.752 1.00 55.66 104 GLN A N 1
ATOM 818 C CA . GLN A 1 104 ? -20.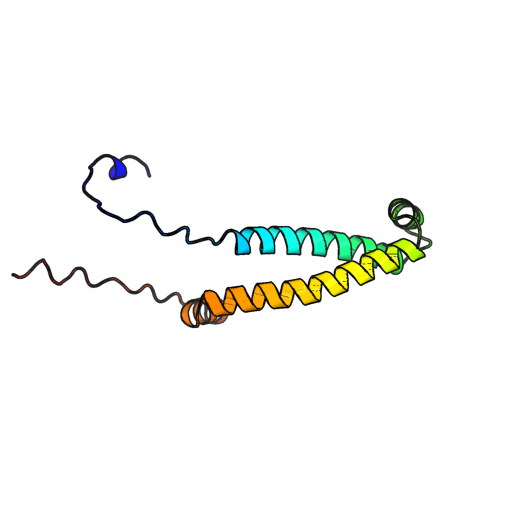109 2.931 27.816 1.00 55.66 104 GLN A CA 1
ATOM 819 C C . GLN A 1 104 ? -19.419 3.250 29.146 1.00 55.66 104 GLN A C 1
ATOM 821 O O . GLN A 1 104 ? -18.473 2.566 29.544 1.00 55.66 104 GLN A O 1
ATOM 826 N N . VAL A 1 105 ? -19.843 4.330 29.804 1.00 55.09 105 VAL A N 1
ATOM 827 C CA . VAL A 1 105 ? -19.450 4.622 31.181 1.00 55.09 105 VAL A CA 1
ATOM 828 C C . VAL A 1 105 ? -20.026 3.492 32.017 1.00 55.09 105 VAL A C 1
ATOM 830 O O . VAL A 1 105 ? -21.231 3.413 32.231 1.00 55.09 105 VAL A O 1
ATOM 833 N N . LYS A 1 106 ? -19.157 2.559 32.406 1.00 47.69 106 LYS A N 1
ATOM 834 C CA . LYS A 1 106 ? -19.496 1.468 33.309 1.00 47.69 106 LYS A CA 1
ATOM 835 C C . LYS A 1 106 ? -19.980 2.114 34.602 1.00 47.69 106 LYS A C 1
ATOM 837 O O . LYS A 1 106 ? -19.191 2.744 35.305 1.00 47.69 106 LYS A O 1
ATOM 842 N N . GLU A 1 107 ? -21.280 2.015 34.832 1.00 53.62 107 GLU A N 1
ATOM 843 C CA . GLU A 1 107 ? -22.013 2.550 35.972 1.00 53.62 107 GLU A CA 1
ATOM 844 C C . GLU A 1 107 ? -21.257 2.211 37.264 1.00 53.62 107 GLU A C 1
ATOM 846 O O . GLU A 1 107 ? -21.272 1.084 37.752 1.00 53.62 107 GLU A O 1
ATOM 851 N N . THR A 1 108 ? -20.494 3.179 37.772 1.00 52.28 108 THR A N 1
ATOM 852 C CA . THR A 1 108 ? -19.771 3.069 39.050 1.00 52.28 108 THR A CA 1
ATOM 853 C C . THR A 1 108 ? -20.636 3.658 40.176 1.00 52.28 108 THR A C 1
ATOM 855 O O . THR A 1 108 ? -20.141 4.017 41.237 1.00 52.28 108 THR A O 1
ATOM 858 N N . GLU A 1 109 ? -21.951 3.740 39.956 1.00 53.91 109 GLU A N 1
ATOM 859 C CA . GLU A 1 109 ? -22.923 4.344 40.875 1.00 53.91 109 GLU A CA 1
ATOM 860 C C . GLU A 1 109 ? -23.604 3.328 41.807 1.00 53.91 109 GLU A C 1
ATOM 862 O O . GLU A 1 109 ? -24.414 3.710 42.644 1.00 53.91 109 GLU A O 1
ATOM 867 N N . GLN A 1 110 ? -23.265 2.035 41.737 1.00 50.84 110 GLN A N 1
ATOM 868 C CA . GLN A 1 110 ? -23.928 1.007 42.556 1.00 50.84 110 GLN A CA 1
ATOM 869 C C . GLN A 1 110 ? -23.239 0.667 43.892 1.00 50.84 110 GLN A C 1
ATOM 871 O O . GLN A 1 110 ? -23.743 -0.171 44.632 1.00 50.84 110 GLN A O 1
ATOM 876 N N . HIS A 1 111 ? -22.133 1.332 44.248 1.00 48.03 111 HIS A N 1
ATOM 8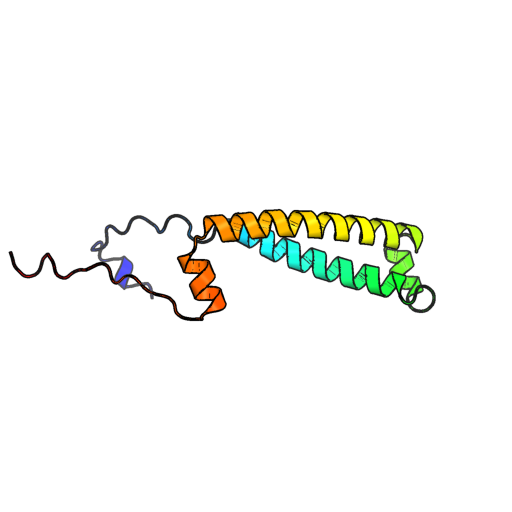77 C CA . HIS A 1 111 ? -21.416 1.084 45.513 1.00 48.03 111 HIS A CA 1
ATOM 878 C C . HIS A 1 111 ? -21.332 2.288 46.468 1.00 48.03 111 HIS A C 1
ATOM 880 O O . HIS A 1 111 ? -20.710 2.172 47.518 1.00 48.03 111 HIS A O 1
ATOM 886 N N . ALA A 1 112 ? -21.959 3.426 46.150 1.00 54.34 112 ALA A N 1
ATOM 887 C CA . ALA A 1 112 ? -21.995 4.582 47.055 1.00 54.34 112 ALA A CA 1
ATOM 888 C C . ALA A 1 112 ? -23.236 4.619 47.973 1.00 54.34 112 ALA A C 1
ATOM 890 O O . ALA A 1 112 ? -23.323 5.497 48.827 1.00 54.34 112 ALA A O 1
ATOM 891 N N . ASN A 1 113 ? -24.194 3.699 47.806 1.00 49.31 113 ASN A N 1
ATOM 892 C CA . ASN A 1 113 ? -25.462 3.722 48.543 1.00 49.31 113 ASN A CA 1
ATOM 893 C C . ASN A 1 113 ? -25.985 2.318 48.899 1.00 49.31 113 ASN A C 1
ATOM 895 O O . ASN A 1 113 ? -27.089 1.957 48.499 1.00 49.31 113 ASN A O 1
ATOM 899 N N . ASN A 1 114 ? -25.172 1.517 49.593 1.00 46.47 114 ASN A N 1
ATOM 900 C CA . ASN A 1 114 ? -25.621 0.400 50.437 1.00 46.47 114 ASN A CA 1
ATOM 901 C C . ASN A 1 114 ? -24.586 0.122 51.527 1.00 46.47 114 ASN A C 1
ATOM 903 O O . ASN A 1 114 ? -23.395 -0.017 51.167 1.00 46.47 114 ASN A O 1
#

Sequence (114 aa):
HVVMHDLLLTKVPLPDRKFNGAQQFAYTGVILMGAGSLLTGLAIYKPTQLAWLTFLFGGYEMARYIHFSLTVGYVMFIFIHLTQVAKAGWNNFRAMVTGLEIVQVKETEQHANN

pLDDT: mean 71.89, std 14.4, range [46.47, 93.38]

Radius of gyration: 23.73 Å; chains: 1; bounding box: 42×21×72 Å

Secondary structure (DSSP, 8-state):
--GGGTT----------SS-HHHHHHHHHHHHHHHHHHHHHHHHHSTTTSHHHHHHTTSHHHHHHHHHHHHHHHHHHHHHHHHHHHHHHHHHHHHHHH-----------SSS--

Foldseek 3Di:
DPVVVPPPPDPDDDPPPPDDVLVVCLVVLVVVLVVLLVLLVVCQVCVPVVVVSCVVQVHNVSSVVSNVVSVVVVVVSVVSVVVVVVVVDPQVVCCVVVVDRPDPPPPPPPPPPD